Protein AF-A0A379SUG3-F1 (afdb_monomer_lite)

Organism: NCBI:txid59203

Structure (mmCIF, N/CA/C/O backbone):
data_AF-A0A379SUG3-F1
#
_entry.id   AF-A0A379SUG3-F1
#
loop_
_atom_site.group_PDB
_atom_site.id
_atom_site.type_symbol
_atom_site.label_atom_id
_atom_site.label_alt_id
_atom_site.label_comp_id
_atom_site.label_asym_id
_atom_site.label_entity_id
_atom_site.label_seq_id
_atom_site.pdbx_PDB_ins_code
_atom_site.Cartn_x
_atom_site.Cartn_y
_atom_site.Cartn_z
_atom_site.occupancy
_atom_site.B_iso_or_equiv
_atom_site.auth_seq_id
_atom_site.auth_comp_id
_atom_site.auth_asym_id
_atom_site.auth_atom_id
_atom_site.pdbx_PDB_model_num
ATOM 1 N N . MET A 1 1 ? -27.369 21.598 -33.137 1.00 47.94 1 MET A N 1
ATOM 2 C CA . MET A 1 1 ? -25.917 21.405 -33.335 1.00 47.94 1 MET A CA 1
ATOM 3 C C . MET A 1 1 ? -25.607 19.943 -33.063 1.00 47.94 1 MET A C 1
ATOM 5 O O . MET A 1 1 ? -25.833 19.500 -31.946 1.00 47.94 1 MET A O 1
ATOM 9 N N . SER A 1 2 ? -25.207 19.179 -34.078 1.00 59.41 2 SER A N 1
ATOM 10 C CA . SER A 1 2 ? -24.804 17.773 -33.948 1.00 59.41 2 SER A CA 1
ATOM 11 C C . SER A 1 2 ? -23.309 17.709 -33.644 1.00 59.41 2 SER A C 1
ATOM 13 O O . SER A 1 2 ? -22.510 18.247 -34.406 1.00 59.41 2 SER A O 1
ATOM 15 N N . VAL A 1 3 ? -22.929 17.095 -32.525 1.00 66.81 3 VAL A N 1
ATOM 16 C CA . VAL A 1 3 ? -21.520 16.871 -32.182 1.00 66.81 3 VAL A CA 1
ATOM 17 C C . VAL A 1 3 ? -21.051 15.640 -32.956 1.00 66.81 3 VAL A C 1
ATOM 19 O O . VAL A 1 3 ? -21.548 14.541 -32.719 1.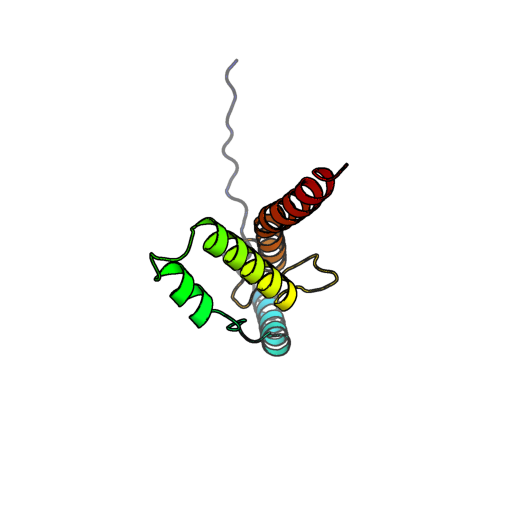00 66.81 3 VAL A O 1
ATOM 22 N N . GLU A 1 4 ? -20.122 15.817 -33.894 1.00 68.19 4 GLU A N 1
ATOM 23 C CA . GLU A 1 4 ? -19.459 14.698 -34.567 1.00 68.19 4 GLU A CA 1
ATOM 24 C C . GLU A 1 4 ? -18.517 13.995 -33.586 1.00 68.19 4 GLU A C 1
ATOM 26 O O . GLU A 1 4 ? -17.459 14.507 -33.217 1.00 68.19 4 GLU A O 1
ATOM 31 N N . ILE A 1 5 ? -18.909 12.800 -33.146 1.00 70.38 5 ILE A N 1
ATOM 32 C CA . ILE A 1 5 ? -18.064 11.937 -32.323 1.00 70.38 5 ILE A CA 1
ATOM 33 C C . ILE A 1 5 ? -17.248 11.061 -33.277 1.00 70.38 5 ILE A C 1
ATOM 35 O O . ILE A 1 5 ? -17.712 10.022 -33.742 1.00 70.38 5 ILE A O 1
ATOM 39 N N . SER A 1 6 ? -16.028 11.497 -33.589 1.00 77.50 6 SER A N 1
ATOM 40 C CA . SER A 1 6 ? -15.068 10.701 -34.358 1.00 77.50 6 SER A CA 1
ATOM 41 C C . SER A 1 6 ? -14.355 9.712 -33.434 1.00 77.50 6 SER A C 1
ATOM 43 O O . SER A 1 6 ? -13.651 10.107 -32.498 1.00 77.50 6 SER A O 1
ATOM 45 N N . ALA A 1 7 ? -14.559 8.414 -33.670 1.00 75.25 7 ALA A N 1
ATOM 46 C CA . ALA A 1 7 ? -13.914 7.356 -32.906 1.00 75.25 7 ALA A CA 1
ATOM 47 C C . ALA A 1 7 ? -12.413 7.324 -33.227 1.00 75.25 7 ALA A C 1
ATOM 49 O O . ALA A 1 7 ? -11.996 6.887 -34.300 1.00 75.25 7 ALA A O 1
ATOM 50 N N . LYS A 1 8 ? -11.583 7.788 -32.287 1.00 77.38 8 LYS A N 1
ATOM 51 C CA . LYS A 1 8 ? -10.131 7.621 -32.390 1.00 77.38 8 LYS A CA 1
ATOM 52 C C . LYS A 1 8 ? -9.768 6.149 -32.160 1.00 77.38 8 LYS A C 1
ATOM 54 O O . LYS A 1 8 ? -10.343 5.525 -31.265 1.00 77.38 8 LYS A O 1
ATOM 59 N N . PRO A 1 9 ? -8.808 5.594 -32.921 1.00 75.31 9 PRO A N 1
ATOM 60 C CA . PRO A 1 9 ? -8.314 4.250 -32.668 1.00 75.31 9 PRO A CA 1
ATOM 61 C C . PRO A 1 9 ? -7.713 4.168 -31.263 1.00 75.31 9 PRO A C 1
ATOM 63 O O . PRO A 1 9 ? -7.147 5.141 -30.751 1.00 75.31 9 PRO A O 1
ATOM 66 N N . ARG A 1 10 ? -7.849 2.997 -30.635 1.00 71.38 10 ARG A N 1
ATOM 67 C CA . ARG A 1 10 ? -7.310 2.744 -29.297 1.00 71.38 10 ARG A CA 1
ATOM 68 C C . ARG A 1 10 ? -5.794 2.989 -29.314 1.00 71.38 10 ARG A C 1
ATOM 70 O O . ARG A 1 10 ? -5.119 2.457 -30.196 1.00 71.38 10 ARG A O 1
ATOM 77 N N . PRO A 1 11 ? -5.248 3.787 -28.380 1.00 69.00 11 PRO A N 1
ATOM 78 C CA . PRO A 1 11 ? -3.811 4.009 -28.314 1.00 69.00 11 PRO A CA 1
ATOM 79 C C . PRO A 1 11 ? -3.084 2.682 -28.088 1.00 69.00 11 PRO A C 1
ATOM 81 O O . PRO A 1 11 ? -3.572 1.815 -27.363 1.00 69.00 11 PRO A O 1
ATOM 84 N N . ILE A 1 12 ? -1.915 2.535 -28.712 1.00 64.00 12 ILE A N 1
ATOM 85 C CA . ILE A 1 12 ? -1.056 1.365 -28.524 1.00 64.00 12 ILE A CA 1
ATOM 86 C C . ILE A 1 12 ? -0.559 1.389 -27.081 1.00 64.00 12 ILE A C 1
ATOM 88 O O . ILE A 1 12 ? 0.156 2.306 -26.673 1.00 64.00 12 ILE A O 1
ATOM 92 N N . ILE A 1 13 ? -0.963 0.388 -26.302 1.00 63.88 13 ILE A N 1
ATOM 93 C CA . ILE A 1 13 ? -0.521 0.225 -24.921 1.00 63.88 13 ILE A CA 1
ATOM 94 C C . ILE A 1 13 ? 0.768 -0.594 -24.966 1.00 63.88 13 ILE A C 1
ATOM 96 O O . ILE A 1 13 ? 0.727 -1.737 -25.425 1.00 63.88 13 ILE A O 1
ATOM 100 N N . PRO A 1 14 ? 1.904 -0.059 -24.481 1.00 57.25 14 PRO A N 1
ATOM 101 C CA . PRO A 1 14 ? 3.198 -0.730 -24.588 1.00 57.25 14 PRO A CA 1
ATOM 102 C C . PRO A 1 14 ? 3.151 -2.181 -24.089 1.00 57.25 14 PRO A C 1
ATOM 104 O O . PRO A 1 14 ? 3.631 -3.090 -24.751 1.00 57.25 14 PRO A O 1
ATOM 107 N N . TYR A 1 15 ? 2.469 -2.431 -22.970 1.00 59.91 15 TYR A N 1
ATOM 108 C CA . TYR A 1 15 ? 2.382 -3.755 -22.349 1.00 59.91 15 TYR A CA 1
ATOM 109 C C . TYR A 1 15 ? 1.593 -4.820 -23.130 1.00 59.91 15 TYR A C 1
ATOM 111 O O . TYR A 1 15 ? 1.695 -5.993 -22.778 1.00 59.91 15 TYR A O 1
ATOM 119 N N . GLU A 1 16 ? 0.823 -4.458 -24.160 1.00 63.47 16 GLU A N 1
ATOM 120 C CA . GLU A 1 16 ? 0.070 -5.428 -24.973 1.00 63.47 16 GLU A CA 1
ATOM 121 C C . GLU A 1 16 ? 0.873 -5.948 -26.177 1.00 63.47 16 GLU A C 1
ATOM 123 O O . GLU A 1 16 ? 0.639 -7.069 -26.630 1.00 63.47 16 GLU A O 1
ATOM 128 N N . HIS A 1 17 ? 1.868 -5.186 -26.646 1.00 65.94 17 HIS A N 1
ATOM 129 C CA . HIS A 1 17 ? 2.741 -5.552 -27.768 1.00 65.94 17 HIS A CA 1
ATOM 130 C C . HIS A 1 17 ? 4.213 -5.259 -27.438 1.00 65.94 17 HIS A C 1
ATOM 132 O O . HIS A 1 17 ? 4.794 -4.314 -27.976 1.00 65.94 17 HIS A O 1
ATOM 138 N N . PRO A 1 18 ? 4.822 -6.029 -26.521 1.00 65.56 18 PRO A N 1
ATOM 139 C CA . PRO A 1 18 ? 6.174 -5.755 -26.068 1.00 65.56 18 PRO A CA 1
ATOM 140 C C . PRO A 1 18 ? 7.225 -6.022 -27.146 1.00 65.56 18 PRO A C 1
ATOM 142 O O . PRO A 1 18 ? 7.278 -7.104 -27.730 1.00 65.56 18 PRO A O 1
ATOM 145 N N . ASP A 1 19 ? 8.101 -5.043 -27.370 1.00 79.19 19 ASP A N 1
ATOM 146 C CA . ASP A 1 19 ? 9.310 -5.212 -28.169 1.00 79.19 19 ASP A CA 1
ATOM 147 C C . ASP A 1 19 ? 10.448 -5.841 -27.333 1.00 79.19 19 ASP A C 1
ATOM 149 O O . ASP A 1 19 ? 10.401 -5.927 -26.099 1.00 79.19 19 ASP A O 1
ATOM 153 N N . ALA A 1 20 ? 11.501 -6.317 -28.003 1.00 82.44 20 ALA A N 1
ATOM 154 C CA . ALA A 1 20 ? 12.643 -6.953 -27.336 1.00 82.44 20 ALA A CA 1
ATOM 155 C C . ALA A 1 20 ? 13.368 -6.003 -26.360 1.00 82.44 20 ALA A C 1
ATOM 157 O O . ALA A 1 20 ? 13.852 -6.429 -25.306 1.00 82.44 20 ALA A O 1
ATOM 158 N N . ALA A 1 21 ? 13.410 -4.707 -26.681 1.00 81.56 21 ALA A N 1
ATOM 159 C CA . ALA A 1 21 ? 13.990 -3.683 -25.820 1.00 81.56 21 ALA A CA 1
ATOM 160 C C . ALA A 1 21 ? 13.201 -3.540 -24.509 1.00 81.56 21 ALA A C 1
ATOM 162 O O . ALA A 1 21 ? 13.792 -3.451 -23.428 1.00 81.56 21 ALA A O 1
ATOM 163 N N . MET A 1 22 ? 11.873 -3.598 -24.578 1.00 74.69 22 MET A N 1
ATOM 164 C CA . MET A 1 22 ? 11.001 -3.527 -23.421 1.00 74.69 22 MET A CA 1
ATOM 165 C C . MET A 1 22 ? 11.085 -4.794 -22.577 1.00 74.69 22 MET A C 1
ATOM 167 O O . MET A 1 22 ? 11.108 -4.678 -21.356 1.00 74.69 22 MET A O 1
ATOM 171 N N . TYR A 1 23 ? 11.247 -5.984 -23.165 1.00 80.75 23 TYR A N 1
ATOM 172 C CA . TYR A 1 23 ? 11.560 -7.189 -22.383 1.00 80.75 23 TYR A CA 1
ATOM 173 C C . TYR A 1 23 ? 12.855 -7.036 -21.572 1.00 80.75 23 TYR A C 1
ATOM 175 O O . TYR A 1 23 ? 12.873 -7.351 -20.380 1.00 80.75 23 TYR A O 1
ATOM 183 N N . CYS A 1 24 ? 13.918 -6.496 -22.175 1.00 82.69 24 CYS A N 1
ATOM 184 C CA . CYS A 1 24 ? 15.181 -6.233 -21.478 1.00 82.69 24 CYS A CA 1
ATOM 185 C C . CYS A 1 24 ? 15.009 -5.202 -20.347 1.00 82.69 24 CYS A C 1
ATOM 187 O O . CYS A 1 24 ? 15.471 -5.400 -19.219 1.00 82.69 24 CYS A O 1
ATOM 189 N N . LEU A 1 25 ? 14.273 -4.122 -20.615 1.00 80.38 25 LEU A N 1
ATOM 190 C CA . LEU A 1 25 ? 13.962 -3.091 -19.629 1.00 80.38 25 LEU A CA 1
ATOM 191 C C . LEU A 1 25 ? 13.132 -3.649 -18.463 1.00 80.38 25 LEU A C 1
ATOM 193 O O . LEU A 1 25 ? 13.444 -3.373 -17.303 1.00 80.38 25 LEU A O 1
ATOM 197 N N . LEU A 1 26 ? 12.125 -4.477 -18.748 1.00 75.75 26 LEU A N 1
ATOM 198 C CA . LEU A 1 26 ? 11.309 -5.156 -17.741 1.00 75.75 26 LEU A CA 1
ATOM 199 C C . LEU A 1 26 ? 12.139 -6.132 -16.906 1.00 75.75 26 LEU A C 1
ATOM 201 O O . LEU A 1 26 ? 11.958 -6.191 -15.691 1.00 75.75 26 LEU A O 1
ATOM 205 N N . PHE A 1 27 ? 13.079 -6.848 -17.521 1.00 81.19 27 PHE A N 1
ATOM 206 C CA . PHE A 1 27 ? 13.992 -7.743 -16.815 1.00 81.19 27 PHE A CA 1
ATOM 207 C C . PHE A 1 27 ? 14.917 -6.979 -15.857 1.00 81.19 27 PHE A C 1
ATOM 209 O O . PHE A 1 27 ? 15.008 -7.321 -14.677 1.00 81.19 27 PHE A O 1
ATOM 216 N N . LYS A 1 28 ? 15.524 -5.874 -16.312 1.00 83.19 28 LYS A N 1
ATOM 217 C CA . LYS A 1 28 ? 16.329 -4.993 -15.449 1.00 83.19 28 LYS A CA 1
ATOM 218 C C . LYS A 1 28 ? 15.505 -4.448 -14.283 1.00 83.19 28 LYS A C 1
ATOM 220 O O . LYS A 1 28 ? 15.951 -4.477 -13.137 1.00 83.19 28 LYS A O 1
ATOM 225 N N . GLN A 1 29 ? 14.293 -3.969 -14.561 1.00 74.62 29 GLN A N 1
ATOM 226 C CA . GLN A 1 29 ? 13.385 -3.500 -13.517 1.00 74.62 29 GLN A CA 1
ATOM 227 C C . GLN A 1 29 ? 13.009 -4.617 -12.543 1.00 74.62 29 GLN A C 1
ATOM 229 O O . GLN A 1 29 ? 12.908 -4.355 -11.349 1.00 74.62 29 GLN A O 1
ATOM 234 N N . HIS A 1 30 ? 12.824 -5.848 -13.020 1.00 77.94 30 HIS A N 1
ATOM 235 C CA . HIS A 1 30 ? 12.536 -6.995 -12.167 1.00 77.94 30 HIS A CA 1
ATOM 236 C C . HIS A 1 30 ? 13.677 -7.261 -11.181 1.00 77.94 30 HIS A C 1
ATOM 238 O O . HIS A 1 30 ? 13.417 -7.375 -9.987 1.00 77.94 30 HIS A O 1
ATOM 244 N N . ILE A 1 31 ? 14.929 -7.272 -11.648 1.00 80.69 31 ILE A N 1
ATOM 245 C CA . ILE A 1 31 ? 16.106 -7.461 -10.783 1.00 80.69 31 ILE A CA 1
ATOM 246 C C . ILE A 1 31 ? 16.179 -6.367 -9.713 1.00 80.69 31 ILE A C 1
ATOM 248 O O . ILE A 1 31 ? 16.294 -6.670 -8.527 1.00 80.69 31 ILE A O 1
ATOM 252 N N . ILE A 1 32 ? 16.044 -5.098 -10.114 1.00 77.94 32 ILE A N 1
ATOM 253 C CA . ILE A 1 32 ? 16.062 -3.968 -9.173 1.00 77.94 32 ILE A CA 1
ATOM 254 C C . ILE A 1 32 ? 14.932 -4.110 -8.143 1.00 77.94 32 ILE A C 1
ATOM 256 O O . ILE A 1 32 ? 15.152 -3.901 -6.954 1.00 77.94 32 ILE A O 1
ATOM 260 N N . ARG A 1 33 ? 13.728 -4.516 -8.568 1.00 72.69 33 ARG A N 1
ATOM 261 C CA . ARG A 1 33 ? 12.586 -4.722 -7.663 1.00 72.69 33 ARG A CA 1
ATOM 262 C C . ARG A 1 33 ? 12.820 -5.840 -6.661 1.00 72.69 33 ARG A C 1
ATOM 264 O O . ARG A 1 33 ? 12.397 -5.670 -5.524 1.00 72.69 33 ARG A O 1
ATOM 271 N N . GLN A 1 34 ? 13.448 -6.946 -7.067 1.00 75.38 34 GLN A N 1
ATOM 272 C CA . GLN A 1 34 ? 13.797 -8.031 -6.145 1.00 75.38 34 GLN A CA 1
ATOM 273 C C . GLN A 1 34 ? 14.819 -7.564 -5.114 1.00 75.38 34 GLN A C 1
ATOM 275 O O . GLN A 1 34 ? 14.699 -7.899 -3.941 1.00 75.38 34 GLN A O 1
ATOM 280 N N . TRP A 1 35 ? 15.787 -6.749 -5.533 1.00 76.25 35 TRP A N 1
ATOM 281 C CA . TRP A 1 35 ? 16.825 -6.267 -4.631 1.00 76.25 35 TRP A CA 1
ATOM 282 C C . TRP A 1 35 ? 16.324 -5.194 -3.655 1.00 76.25 35 TRP A C 1
ATOM 284 O O . TRP A 1 35 ? 16.663 -5.222 -2.478 1.00 76.25 35 TRP A O 1
ATOM 294 N N . CYS A 1 36 ? 15.460 -4.286 -4.112 1.00 71.88 36 CYS A N 1
ATOM 295 C CA . CYS A 1 36 ? 14.845 -3.246 -3.281 1.00 71.88 36 CYS A CA 1
ATOM 296 C C . CYS A 1 36 ? 13.546 -3.704 -2.594 1.00 71.88 36 CYS A C 1
ATOM 298 O O . CYS A 1 36 ? 12.769 -2.865 -2.131 1.00 71.88 36 CYS A O 1
ATOM 300 N N . LYS A 1 37 ? 13.258 -5.012 -2.575 1.00 73.94 37 LYS A N 1
ATOM 301 C CA . LYS A 1 37 ? 12.000 -5.540 -2.049 1.00 73.94 37 LYS A CA 1
ATOM 302 C C . LYS A 1 37 ? 11.909 -5.330 -0.546 1.00 73.94 37 LYS A C 1
ATOM 304 O O . LYS A 1 37 ? 12.651 -5.937 0.219 1.00 73.94 37 LYS A O 1
ATOM 309 N N . LYS A 1 38 ? 10.946 -4.511 -0.125 1.00 76.75 38 LYS A N 1
ATOM 310 C CA . LYS A 1 38 ? 10.556 -4.425 1.282 1.00 76.75 38 LYS A CA 1
ATOM 311 C C . LYS A 1 38 ? 9.775 -5.680 1.671 1.00 76.75 38 LYS A C 1
ATOM 313 O O . LYS A 1 38 ? 8.967 -6.185 0.885 1.00 76.75 38 LYS A O 1
ATOM 318 N N . CYS A 1 39 ? 10.023 -6.184 2.876 1.00 81.56 39 CYS A N 1
ATOM 319 C CA . CYS A 1 39 ? 9.207 -7.248 3.451 1.00 81.56 39 CYS A CA 1
ATOM 320 C C . CYS A 1 39 ? 7.748 -6.777 3.579 1.00 81.56 39 CYS A C 1
ATOM 322 O O . CYS A 1 39 ? 7.526 -5.575 3.778 1.00 81.56 39 CYS A O 1
ATOM 324 N N . PRO A 1 40 ? 6.765 -7.688 3.465 1.00 81.19 40 PRO A N 1
ATOM 325 C CA . PRO A 1 40 ? 5.382 -7.365 3.782 1.00 81.19 40 PRO A CA 1
ATOM 326 C C . PRO A 1 40 ? 5.281 -6.754 5.183 1.00 81.19 40 PRO A C 1
ATOM 328 O O . PRO A 1 40 ? 5.913 -7.242 6.115 1.00 81.19 40 PRO A O 1
ATOM 331 N N . TYR A 1 41 ? 4.517 -5.675 5.310 1.00 83.81 41 TYR A N 1
ATOM 332 C CA . TYR A 1 41 ? 4.110 -5.127 6.596 1.00 83.81 41 TYR A CA 1
ATOM 333 C C . TYR A 1 41 ? 3.011 -6.024 7.170 1.00 83.81 41 TYR A C 1
ATOM 335 O O . TYR A 1 41 ? 1.877 -5.974 6.706 1.00 83.81 41 TYR A O 1
ATOM 343 N N . ASP A 1 42 ? 3.383 -6.872 8.122 1.00 85.69 42 ASP A N 1
ATOM 344 C CA . ASP A 1 42 ? 2.509 -7.799 8.855 1.00 85.69 42 ASP A CA 1
ATOM 345 C C . ASP A 1 42 ? 2.295 -7.362 10.318 1.00 85.69 42 ASP A C 1
ATOM 347 O O . ASP A 1 42 ? 1.559 -7.983 11.097 1.00 85.69 42 ASP A O 1
ATOM 351 N N . ILE A 1 43 ? 2.944 -6.261 10.703 1.00 82.12 43 ILE A N 1
ATOM 352 C CA . ILE A 1 43 ? 2.902 -5.699 12.042 1.00 82.12 43 ILE A CA 1
ATOM 353 C C . ILE A 1 43 ? 1.477 -5.188 12.272 1.00 82.12 43 ILE A C 1
ATOM 355 O O . ILE A 1 43 ? 1.035 -4.234 11.650 1.00 82.12 43 ILE A O 1
ATOM 359 N N . HIS A 1 44 ? 0.767 -5.846 13.191 1.00 88.31 44 HIS A N 1
ATOM 360 C CA . HIS A 1 44 ? -0.620 -5.578 13.602 1.00 88.31 44 HIS A CA 1
ATOM 361 C C . HIS A 1 44 ? -1.745 -6.271 12.826 1.00 88.31 44 HIS A C 1
ATOM 363 O O . HIS A 1 44 ? -2.890 -6.140 13.261 1.00 88.31 44 HIS A O 1
ATOM 369 N N . ASP A 1 45 ? -1.470 -7.102 11.821 1.00 88.50 45 ASP A N 1
ATOM 370 C CA . ASP A 1 45 ? -2.518 -7.820 11.072 1.00 88.50 45 ASP A CA 1
ATOM 371 C C . ASP A 1 45 ? -3.432 -8.644 11.989 1.00 88.50 45 ASP A C 1
ATOM 373 O O . ASP A 1 45 ? -4.652 -8.463 12.020 1.00 88.50 45 ASP A O 1
ATOM 377 N N . THR A 1 46 ? -2.836 -9.491 12.832 1.00 90.19 46 THR A N 1
ATOM 378 C CA . THR A 1 46 ? -3.571 -10.326 13.796 1.00 90.19 46 THR A CA 1
ATOM 379 C C . THR A 1 46 ? -4.376 -9.487 14.788 1.00 90.19 46 THR A C 1
ATOM 381 O O . THR A 1 46 ? -5.442 -9.898 15.245 1.00 90.19 46 THR A O 1
ATOM 384 N N . ARG A 1 47 ? -3.872 -8.304 15.155 1.00 90.56 47 ARG A N 1
ATOM 385 C CA . ARG A 1 47 ? -4.560 -7.408 16.087 1.00 90.56 47 ARG A CA 1
ATOM 386 C C . ARG A 1 47 ? -5.732 -6.712 15.406 1.00 90.56 47 ARG A C 1
ATOM 388 O O . ARG A 1 47 ? -6.805 -6.666 15.994 1.00 90.56 47 ARG A O 1
ATOM 395 N N . LEU A 1 48 ? -5.546 -6.230 14.181 1.00 91.25 48 LEU A N 1
ATOM 396 C CA . LEU A 1 48 ? -6.597 -5.627 13.371 1.00 91.25 48 LEU A CA 1
ATOM 397 C C . LEU A 1 48 ? -7.747 -6.621 13.165 1.00 91.25 48 LEU A C 1
ATOM 399 O O . LEU A 1 48 ? -8.893 -6.293 13.450 1.00 91.25 48 LEU A O 1
ATOM 403 N N . GLN A 1 49 ? -7.436 -7.862 12.782 1.00 91.88 49 GLN A N 1
ATOM 404 C CA . GLN A 1 49 ? -8.439 -8.920 12.620 1.00 91.88 49 GLN A CA 1
ATOM 405 C C . GLN A 1 49 ? -9.248 -9.150 13.901 1.00 91.88 49 GLN A C 1
ATOM 407 O O . GLN A 1 49 ? -10.475 -9.161 13.855 1.00 91.88 49 GLN A O 1
ATOM 412 N N . LYS A 1 50 ? -8.577 -9.261 15.055 1.00 92.69 50 LYS A N 1
ATOM 413 C CA . LYS A 1 50 ? -9.253 -9.419 16.352 1.00 92.69 50 LYS A CA 1
ATOM 414 C C . LYS A 1 50 ? -10.154 -8.230 16.688 1.00 92.69 50 LYS A C 1
ATOM 416 O O . LYS A 1 50 ? -11.269 -8.438 17.148 1.00 92.69 50 LYS A O 1
ATOM 421 N N . LEU A 1 51 ? -9.701 -7.001 16.430 1.00 92.00 51 LEU A N 1
ATOM 422 C CA . LEU A 1 51 ? -10.475 -5.791 16.725 1.00 92.00 51 LEU A CA 1
ATOM 423 C C . LEU A 1 51 ? -11.784 -5.710 15.930 1.00 92.00 51 LEU A C 1
ATOM 425 O O . LEU A 1 51 ? -12.784 -5.246 16.466 1.00 92.00 51 LEU A O 1
ATOM 429 N N . PHE A 1 52 ? -11.775 -6.149 14.669 1.00 91.00 52 PHE A N 1
ATOM 430 C CA . PHE A 1 52 ? -12.962 -6.146 13.806 1.00 91.00 52 PHE A CA 1
ATOM 431 C C . PHE A 1 52 ? -13.883 -7.356 14.020 1.00 91.00 5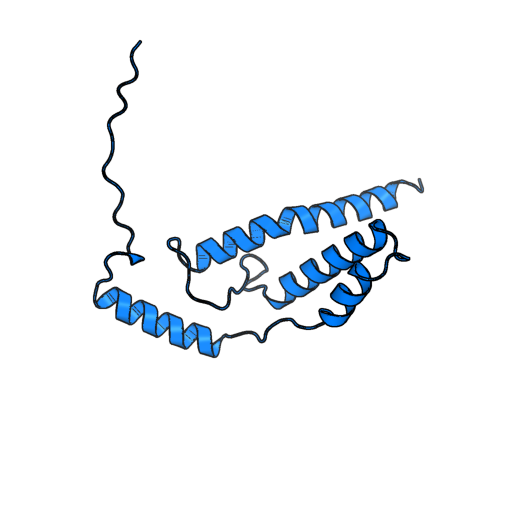2 PHE A C 1
ATOM 433 O O . PHE A 1 52 ? -15.041 -7.315 13.614 1.00 91.00 52 PHE A O 1
ATOM 440 N N . GLN A 1 53 ? -13.392 -8.424 14.652 1.00 92.69 53 GLN A N 1
ATOM 441 C CA . GLN A 1 53 ? -14.202 -9.587 15.035 1.00 92.69 53 GLN A CA 1
ATOM 442 C C . GLN A 1 53 ? -14.875 -9.419 16.403 1.00 92.69 53 GLN A C 1
ATOM 444 O O . GLN A 1 53 ? -15.855 -10.103 16.690 1.00 92.69 53 GLN A O 1
ATOM 449 N N . ASP A 1 54 ? -14.364 -8.521 17.244 1.00 91.94 54 ASP A N 1
ATOM 450 C CA . ASP A 1 54 ? -14.917 -8.255 18.566 1.00 91.94 54 ASP A CA 1
ATOM 451 C C . ASP A 1 54 ? -16.078 -7.251 18.496 1.00 91.94 54 ASP A C 1
ATOM 453 O O . ASP A 1 54 ? -15.892 -6.058 18.243 1.00 91.94 54 ASP A O 1
ATOM 457 N N . SER A 1 55 ? -17.293 -7.738 18.758 1.00 86.31 55 SER A N 1
ATOM 458 C CA . SER A 1 55 ? -18.514 -6.928 18.771 1.00 86.31 55 SER A CA 1
ATOM 459 C C . SER A 1 55 ? -18.614 -5.974 19.967 1.00 86.31 55 SER A C 1
ATOM 461 O O . SER A 1 55 ? -19.505 -5.129 19.985 1.00 86.31 55 SER A O 1
ATOM 463 N N . GLN A 1 56 ? -17.754 -6.119 20.982 1.00 91.62 56 GLN A N 1
ATOM 464 C CA . GLN A 1 56 ? -17.724 -5.241 22.159 1.00 91.62 56 GLN A CA 1
ATOM 465 C C . GLN A 1 56 ? -16.932 -3.955 21.911 1.00 91.62 56 GLN A C 1
ATOM 467 O O . GLN A 1 56 ? -17.016 -3.002 22.688 1.00 91.62 56 GLN A O 1
ATOM 472 N N . ILE A 1 57 ? -16.150 -3.909 20.834 1.00 90.88 57 ILE A N 1
ATOM 473 C CA . ILE A 1 57 ? -15.314 -2.760 20.512 1.00 90.88 57 ILE A CA 1
ATOM 474 C C . ILE A 1 57 ? -16.127 -1.743 19.723 1.00 90.88 57 ILE A C 1
ATOM 476 O O . ILE A 1 57 ? -16.832 -2.068 18.770 1.00 90.88 57 ILE A O 1
ATOM 480 N N . SER A 1 58 ? -16.008 -0.474 20.109 1.00 92.94 58 SER A N 1
ATOM 481 C CA . SER A 1 58 ? -16.700 0.596 19.404 1.00 92.94 58 SER A CA 1
ATOM 482 C C . SER A 1 58 ? -16.173 0.745 17.975 1.00 92.94 58 SER A C 1
ATOM 484 O O . SER A 1 58 ? -14.964 0.732 17.726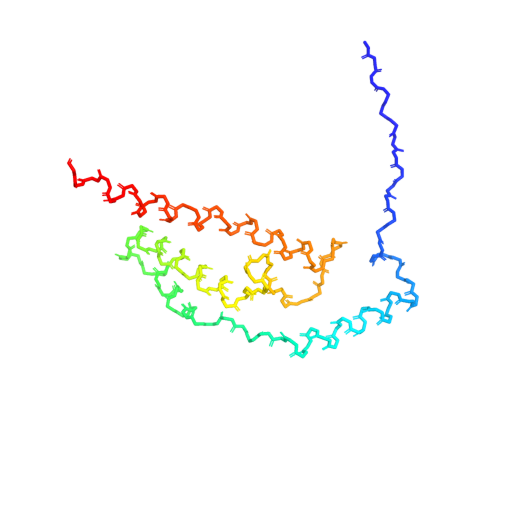 1.00 92.94 58 SER A O 1
ATOM 486 N N . LEU A 1 59 ? -17.089 0.987 17.035 1.00 88.94 59 LEU A N 1
ATOM 487 C CA . LEU A 1 59 ? -16.748 1.277 15.639 1.00 88.94 59 LEU A CA 1
ATOM 488 C C . LEU A 1 59 ? -15.749 2.438 15.526 1.00 88.94 59 LEU A C 1
ATOM 490 O O . LEU A 1 59 ? -14.861 2.432 14.680 1.00 88.94 59 LEU A O 1
ATOM 494 N N . GLN A 1 60 ? -15.865 3.432 16.410 1.00 88.62 60 GLN A N 1
ATOM 495 C CA . GLN A 1 60 ? -14.930 4.550 16.452 1.00 88.62 60 GLN A CA 1
ATOM 496 C C . GLN A 1 60 ? -13.493 4.084 16.717 1.00 88.62 60 GLN A C 1
ATOM 498 O O . GLN A 1 60 ? -12.586 4.499 16.000 1.00 88.62 60 GLN A O 1
ATOM 503 N N . TYR A 1 61 ? -13.287 3.201 17.697 1.00 88.75 61 TYR A N 1
ATOM 504 C CA . TYR A 1 61 ? -11.960 2.675 18.008 1.00 88.75 61 TYR A CA 1
ATOM 505 C C .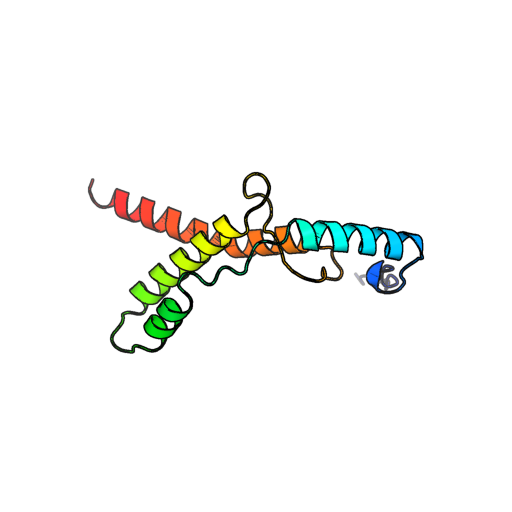 TYR A 1 61 ? -11.410 1.796 16.879 1.00 88.75 61 TYR A C 1
ATOM 507 O O . TYR A 1 61 ? -10.228 1.888 16.551 1.00 88.75 61 TYR A O 1
ATOM 515 N N . GLN A 1 62 ? -12.264 0.988 16.244 1.00 88.38 62 GLN A N 1
ATOM 516 C CA . GLN A 1 62 ? -11.889 0.196 15.067 1.00 88.38 62 GLN A CA 1
ATOM 517 C C . GLN A 1 62 ? -11.403 1.096 13.922 1.00 88.38 62 GLN A C 1
ATOM 519 O O . GLN A 1 62 ? -10.341 0.849 13.352 1.00 88.38 62 GLN A O 1
ATOM 524 N N . CYS A 1 63 ? -12.134 2.174 13.627 1.00 89.19 63 CYS A N 1
ATOM 525 C CA . CYS A 1 63 ? -11.753 3.154 12.612 1.00 89.19 63 CYS A CA 1
ATOM 526 C C . CYS A 1 63 ? -10.450 3.881 12.966 1.00 89.19 63 CYS A C 1
ATOM 528 O O . CYS A 1 63 ? -9.568 3.990 12.117 1.00 89.19 63 CYS A O 1
ATOM 530 N N . ASP A 1 64 ? -10.297 4.351 14.207 1.00 87.56 64 ASP A N 1
ATOM 531 C CA . ASP A 1 64 ? -9.082 5.044 14.649 1.00 87.56 64 ASP A CA 1
ATOM 532 C C . ASP A 1 64 ? -7.850 4.124 14.540 1.00 87.56 64 ASP A C 1
ATOM 534 O O . ASP A 1 64 ? -6.790 4.541 14.064 1.00 87.56 64 ASP A O 1
ATOM 538 N N . TYR A 1 65 ? -7.999 2.847 14.910 1.00 89.50 65 TYR A N 1
ATOM 539 C CA . TYR A 1 65 ? -6.934 1.855 14.779 1.00 89.50 65 TYR A CA 1
ATOM 540 C C . TYR A 1 65 ? -6.631 1.512 13.315 1.00 89.50 65 TYR A C 1
ATOM 542 O O . TYR A 1 65 ? -5.463 1.395 12.946 1.00 89.50 65 TYR A O 1
ATOM 550 N N . LEU A 1 66 ? -7.656 1.406 12.464 1.00 89.19 66 LEU A N 1
ATOM 551 C CA . LEU A 1 66 ? -7.485 1.178 11.030 1.00 89.19 66 LEU A CA 1
ATOM 552 C C . LEU A 1 66 ? -6.695 2.312 10.376 1.00 89.19 66 LEU A C 1
ATOM 554 O O . LEU A 1 66 ? -5.782 2.047 9.597 1.00 89.19 66 LEU A O 1
ATOM 558 N N . VAL A 1 67 ? -6.996 3.573 10.702 1.00 87.69 67 VAL A N 1
ATOM 559 C CA . VAL A 1 67 ? -6.229 4.684 10.126 1.00 87.69 67 VAL A CA 1
ATOM 560 C C . VAL A 1 67 ? -4.781 4.661 10.602 1.00 87.69 67 VAL A C 1
ATOM 562 O O . VAL A 1 67 ? -3.876 4.879 9.798 1.00 87.69 67 VAL A O 1
ATOM 565 N N . ARG A 1 68 ? -4.543 4.352 11.880 1.00 87.00 68 ARG A N 1
ATOM 566 C CA . ARG A 1 68 ? -3.183 4.183 12.396 1.00 87.00 68 ARG A CA 1
ATOM 567 C C . ARG A 1 68 ? -2.428 3.084 11.644 1.00 87.00 68 ARG A C 1
ATOM 569 O O . ARG A 1 68 ? -1.310 3.326 11.205 1.00 87.00 68 ARG A O 1
ATOM 576 N N . TYR A 1 69 ? -3.054 1.926 11.451 1.00 88.69 69 TYR A N 1
ATOM 577 C CA . TYR A 1 69 ? -2.488 0.823 10.676 1.00 88.69 69 TYR A CA 1
ATOM 578 C C . TYR A 1 69 ? -2.130 1.258 9.247 1.00 88.69 69 TYR A C 1
ATOM 580 O O . TYR A 1 69 ? -1.017 1.025 8.786 1.00 88.69 69 TYR A O 1
ATOM 588 N N . VAL A 1 70 ? -3.038 1.961 8.561 1.00 85.81 70 VAL A N 1
ATOM 589 C CA . VAL A 1 70 ? -2.794 2.477 7.204 1.00 85.81 70 VAL A CA 1
ATOM 590 C C . VAL A 1 70 ? -1.646 3.489 7.182 1.00 85.81 70 VAL A C 1
ATOM 592 O O . VAL A 1 70 ? -0.845 3.468 6.251 1.00 85.81 70 VAL A O 1
ATOM 595 N N . ALA A 1 71 ? -1.539 4.358 8.189 1.00 85.00 71 ALA A N 1
ATOM 596 C CA . ALA A 1 71 ? -0.458 5.334 8.287 1.00 85.00 71 ALA A CA 1
ATOM 597 C C . ALA A 1 71 ? 0.911 4.670 8.501 1.00 85.00 71 ALA A C 1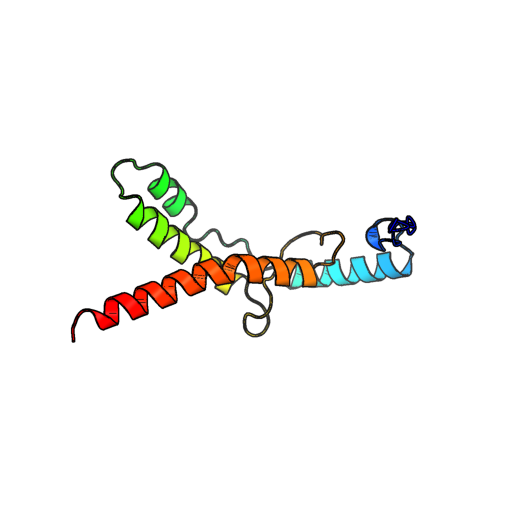
ATOM 599 O O . ALA A 1 71 ? 1.874 5.027 7.826 1.00 85.00 71 ALA A O 1
ATOM 600 N N . GLU A 1 72 ? 0.989 3.683 9.394 1.00 85.38 72 GLU A N 1
ATOM 601 C CA . GLU A 1 72 ? 2.220 2.930 9.654 1.00 85.38 72 GLU A CA 1
ATOM 602 C C . GLU A 1 72 ? 2.633 2.089 8.434 1.00 85.38 72 GLU A C 1
ATOM 604 O O . GLU A 1 72 ? 3.796 2.109 8.031 1.00 85.38 72 GLU A O 1
ATOM 609 N N . ALA A 1 73 ? 1.677 1.427 7.774 1.00 84.31 73 ALA A N 1
ATOM 610 C CA . ALA A 1 73 ? 1.934 0.707 6.529 1.00 84.31 73 ALA A CA 1
ATOM 611 C C . ALA A 1 73 ? 2.402 1.655 5.409 1.00 84.31 73 ALA A C 1
ATOM 613 O O . ALA A 1 73 ? 3.330 1.335 4.665 1.00 84.31 73 ALA A O 1
ATOM 614 N N . PHE A 1 74 ? 1.790 2.838 5.291 1.00 83.00 74 PHE A N 1
ATOM 615 C CA . PHE A 1 74 ? 2.193 3.849 4.316 1.00 83.00 74 PHE A CA 1
ATOM 616 C C . PHE A 1 74 ? 3.640 4.298 4.532 1.00 83.00 74 PHE A C 1
ATOM 618 O O . PHE A 1 74 ? 4.401 4.345 3.568 1.00 83.00 74 PHE A O 1
ATOM 625 N N . ASP A 1 75 ? 4.036 4.577 5.774 1.00 83.25 75 ASP A N 1
ATOM 626 C CA . ASP A 1 75 ? 5.414 4.945 6.109 1.00 83.25 75 ASP A CA 1
ATOM 627 C C . ASP A 1 75 ? 6.398 3.806 5.796 1.00 83.25 75 ASP A C 1
ATOM 629 O O . ASP A 1 75 ? 7.409 4.013 5.119 1.00 83.25 75 ASP A O 1
ATOM 633 N N . HIS A 1 76 ? 6.042 2.568 6.161 1.00 83.75 76 HIS A N 1
ATOM 634 C CA . HIS A 1 76 ? 6.842 1.382 5.843 1.00 83.75 76 HIS A CA 1
ATOM 635 C C . HIS A 1 76 ? 7.087 1.239 4.342 1.00 83.75 76 HIS A C 1
ATOM 637 O O . HIS A 1 76 ? 8.211 0.955 3.928 1.00 83.75 76 HIS A O 1
ATOM 643 N N . TYR A 1 77 ? 6.076 1.471 3.502 1.00 77.12 77 TYR A N 1
ATOM 644 C CA . TYR A 1 77 ? 6.214 1.372 2.048 1.00 77.12 77 TYR A CA 1
ATOM 645 C C . TYR A 1 77 ? 6.673 2.662 1.368 1.00 77.12 77 TYR A C 1
ATOM 647 O O . TYR A 1 77 ? 7.019 2.610 0.189 1.00 77.12 77 TYR A O 1
ATOM 655 N N . ALA A 1 78 ? 6.748 3.798 2.060 1.00 76.44 78 ALA A N 1
ATOM 656 C CA . ALA A 1 78 ? 7.158 5.060 1.457 1.00 76.44 78 ALA A CA 1
ATOM 657 C C . ALA A 1 78 ? 8.564 4.968 0.833 1.00 76.44 78 ALA A C 1
ATOM 659 O O . ALA A 1 78 ? 9.479 4.309 1.347 1.00 76.44 78 ALA A O 1
ATOM 660 N N . VAL A 1 79 ? 8.730 5.633 -0.310 1.00 70.81 79 VAL A N 1
ATOM 661 C CA . VAL A 1 79 ? 9.996 5.814 -1.030 1.00 70.81 79 VAL A CA 1
ATOM 662 C C . VAL A 1 79 ? 10.157 7.302 -1.341 1.00 70.81 79 VAL A C 1
ATOM 664 O O . VAL A 1 79 ? 9.167 7.990 -1.575 1.00 70.81 79 VAL A O 1
ATOM 667 N N . TRP A 1 80 ? 11.403 7.791 -1.329 1.00 60.31 80 TRP A N 1
ATOM 668 C CA . TRP A 1 80 ? 11.803 9.168 -1.670 1.00 60.31 80 TRP A CA 1
ATOM 669 C C . TRP A 1 80 ? 10.832 10.251 -1.165 1.00 60.31 80 TRP A C 1
ATOM 671 O O . TRP A 1 80 ? 9.977 10.749 -1.899 1.00 60.31 80 TRP A O 1
ATOM 681 N N . GLY A 1 81 ? 10.982 10.631 0.107 1.00 60.38 81 GLY A N 1
ATOM 682 C CA . GLY A 1 81 ? 10.268 11.773 0.689 1.00 60.38 81 GLY A CA 1
ATOM 683 C C . GLY A 1 81 ? 8.742 11.634 0.713 1.00 60.38 81 GLY A C 1
ATOM 684 O O . GLY A 1 81 ? 8.053 12.638 0.585 1.00 60.38 81 GLY A O 1
ATOM 685 N N . HIS A 1 82 ? 8.212 10.409 0.833 1.00 60.12 82 HIS A N 1
ATOM 686 C CA . HIS A 1 82 ? 6.769 10.098 0.857 1.00 60.12 82 HIS A CA 1
ATOM 687 C C . HIS A 1 82 ? 6.001 10.434 -0.434 1.00 60.12 82 HIS A C 1
ATOM 689 O O . HIS A 1 82 ? 4.771 10.433 -0.447 1.00 60.12 82 HIS A O 1
ATOM 695 N N . THR A 1 83 ? 6.708 10.692 -1.538 1.00 57.97 83 THR A N 1
ATOM 696 C CA . THR A 1 83 ? 6.085 11.040 -2.828 1.00 57.97 83 THR A CA 1
ATOM 697 C C . THR A 1 83 ? 5.496 9.830 -3.553 1.00 57.97 83 THR A C 1
ATOM 699 O O . THR A 1 83 ? 4.566 9.969 -4.347 1.00 57.97 83 THR A O 1
ATOM 702 N N . HIS A 1 84 ? 6.018 8.634 -3.272 1.00 65.12 84 HIS A N 1
ATOM 703 C CA . HIS A 1 84 ? 5.618 7.382 -3.902 1.00 65.12 84 HIS A CA 1
ATOM 704 C C . HIS A 1 84 ? 5.606 6.240 -2.875 1.00 65.12 84 HIS A C 1
ATOM 706 O O . HIS A 1 84 ? 6.470 6.178 -1.999 1.00 65.12 84 HIS A O 1
ATOM 712 N N . ALA A 1 85 ? 4.665 5.303 -3.012 1.00 66.38 85 ALA A N 1
ATOM 713 C CA . ALA A 1 85 ? 4.678 4.046 -2.267 1.00 66.38 85 ALA A CA 1
ATOM 714 C C . ALA A 1 85 ? 5.393 2.949 -3.072 1.00 66.38 85 ALA A C 1
ATOM 716 O O . ALA A 1 85 ? 5.199 2.811 -4.281 1.00 66.38 85 ALA A O 1
ATOM 717 N N . TYR A 1 86 ? 6.215 2.143 -2.408 1.00 65.75 86 TYR A N 1
ATOM 718 C CA . TYR A 1 86 ? 6.768 0.927 -2.987 1.00 65.75 86 TYR A CA 1
ATOM 719 C C . TYR A 1 86 ? 5.643 -0.092 -3.189 1.00 65.75 86 TYR A C 1
ATOM 721 O O . TYR A 1 86 ? 5.097 -0.613 -2.220 1.00 65.75 86 TYR A O 1
ATOM 729 N N . TYR A 1 87 ? 5.329 -0.405 -4.447 1.00 65.44 87 TYR A N 1
ATOM 730 C CA . TYR A 1 87 ? 4.405 -1.482 -4.798 1.00 65.44 87 TYR A CA 1
ATOM 731 C C . TYR A 1 87 ? 5.174 -2.759 -5.166 1.00 65.44 87 TYR A C 1
ATOM 733 O O . TYR A 1 87 ? 5.766 -2.826 -6.252 1.00 65.44 87 TYR A O 1
ATOM 741 N N . PRO A 1 88 ? 5.173 -3.796 -4.305 1.00 60.62 88 PRO A N 1
ATOM 742 C CA . PRO A 1 88 ? 5.690 -5.102 -4.685 1.00 60.62 88 PRO A CA 1
ATOM 743 C C . PRO A 1 88 ? 4.739 -5.751 -5.699 1.00 60.62 88 PRO A C 1
ATOM 745 O O . PRO A 1 88 ? 3.591 -6.042 -5.383 1.00 60.62 88 PRO A O 1
ATOM 748 N N . GLY A 1 89 ? 5.203 -6.004 -6.925 1.00 63.09 89 GLY A N 1
ATOM 749 C CA . GLY A 1 89 ? 4.400 -6.713 -7.928 1.00 63.09 89 GLY A CA 1
ATOM 750 C C . GLY A 1 89 ? 4.721 -6.355 -9.375 1.00 63.09 89 GLY A C 1
ATOM 751 O O . GLY A 1 89 ? 5.651 -5.591 -9.664 1.00 63.09 89 GLY A O 1
ATOM 752 N N . ARG A 1 90 ? 3.948 -6.937 -10.305 1.00 61.72 90 ARG A N 1
ATOM 753 C CA . ARG A 1 90 ? 3.925 -6.488 -11.703 1.00 61.72 90 ARG A CA 1
ATOM 754 C C . ARG A 1 90 ? 3.165 -5.159 -11.781 1.00 61.72 90 ARG A C 1
ATOM 756 O O . ARG A 1 90 ? 2.145 -5.026 -11.115 1.00 61.72 90 ARG A O 1
ATOM 763 N N . PRO A 1 91 ? 3.668 -4.192 -12.564 1.00 63.69 91 PRO A N 1
ATOM 764 C CA . PRO A 1 91 ? 2.962 -2.934 -12.749 1.00 63.69 91 PRO A CA 1
ATOM 765 C C . PRO A 1 91 ? 1.664 -3.162 -13.526 1.00 63.69 91 PRO A C 1
ATOM 767 O O . PRO A 1 91 ? 1.572 -4.106 -14.317 1.00 63.69 91 PRO A O 1
ATOM 770 N N . SER A 1 92 ? 0.695 -2.273 -13.336 1.00 67.50 92 SER A N 1
ATOM 771 C CA . SER A 1 92 ? -0.480 -2.181 -14.194 1.00 67.50 92 SER A CA 1
ATOM 772 C C . SER A 1 92 ? -0.095 -1.687 -15.597 1.00 67.50 92 SER A C 1
ATOM 774 O O . SER A 1 92 ? 1.065 -1.360 -15.881 1.00 67.50 92 SER A O 1
ATOM 776 N N . GLN A 1 93 ? -1.090 -1.569 -16.481 1.00 64.56 93 GLN A N 1
ATOM 777 C CA . GLN A 1 93 ? -0.909 -0.984 -17.813 1.00 64.56 93 GLN A CA 1
ATOM 778 C C . GLN A 1 93 ? -0.312 0.438 -17.781 1.00 64.56 93 GLN A C 1
ATOM 780 O O . GLN A 1 93 ? 0.257 0.874 -18.781 1.00 64.56 93 GLN A O 1
ATOM 785 N N . GLN A 1 94 ? -0.397 1.147 -16.647 1.00 65.38 94 GLN A N 1
ATOM 786 C CA . GLN A 1 94 ? 0.061 2.530 -16.482 1.00 65.38 94 GLN A CA 1
ATOM 787 C C . GLN A 1 94 ? 1.468 2.674 -15.879 1.00 65.38 94 GLN A C 1
ATOM 789 O O . GLN A 1 94 ? 1.932 3.801 -15.694 1.00 65.38 94 GLN A O 1
ATOM 794 N N . ASN A 1 95 ? 2.189 1.562 -15.674 1.00 67.88 95 ASN A N 1
ATOM 795 C CA . ASN A 1 95 ? 3.548 1.496 -15.121 1.00 67.88 95 ASN A CA 1
ATOM 796 C C . ASN A 1 95 ? 3.625 1.697 -13.589 1.00 67.88 95 ASN A C 1
ATOM 798 O O . ASN A 1 95 ? 2.854 2.443 -12.994 1.00 67.88 95 ASN A O 1
ATOM 802 N N . ALA A 1 96 ? 4.630 1.084 -12.945 1.00 68.75 96 ALA A N 1
ATOM 803 C CA . ALA A 1 96 ? 4.715 0.973 -11.476 1.00 68.75 96 ALA A CA 1
ATOM 804 C C . ALA A 1 96 ? 4.738 2.325 -10.746 1.00 68.75 96 ALA A C 1
ATOM 806 O O . ALA A 1 96 ? 4.297 2.430 -9.606 1.00 68.75 96 ALA A O 1
ATOM 807 N N . ARG A 1 97 ? 5.288 3.362 -11.388 1.00 70.56 97 ARG A N 1
ATOM 808 C CA . ARG A 1 97 ? 5.368 4.708 -10.808 1.00 70.56 97 ARG A CA 1
ATOM 809 C C . ARG A 1 97 ? 3.997 5.380 -10.730 1.00 70.56 97 ARG A C 1
ATOM 811 O O . ARG A 1 97 ? 3.725 6.075 -9.757 1.00 70.56 97 ARG A O 1
ATOM 818 N N . THR A 1 98 ? 3.158 5.179 -11.741 1.00 72.50 98 THR A N 1
ATOM 819 C CA . THR A 1 98 ? 1.794 5.717 -11.768 1.00 72.50 98 THR A CA 1
ATOM 820 C C . THR A 1 98 ? 0.932 4.992 -10.745 1.00 72.50 98 THR A C 1
ATOM 822 O O . THR A 1 98 ? 0.259 5.652 -9.964 1.00 72.50 98 THR A O 1
ATOM 825 N N . ASP A 1 99 ? 1.062 3.666 -10.648 1.00 71.94 99 ASP A N 1
ATOM 826 C CA . ASP A 1 99 ? 0.385 2.868 -9.616 1.00 71.94 99 ASP A CA 1
ATOM 827 C C . ASP A 1 99 ? 0.784 3.327 -8.202 1.00 71.94 99 ASP A C 1
ATOM 829 O O . ASP A 1 99 ? -0.056 3.468 -7.315 1.00 71.94 99 ASP A O 1
ATOM 833 N N . ALA A 1 100 ? 2.071 3.629 -7.997 1.00 72.94 100 ALA A N 1
ATOM 834 C CA . ALA A 1 100 ? 2.584 4.166 -6.741 1.00 72.94 100 ALA A CA 1
ATOM 835 C C . ALA A 1 100 ? 2.020 5.549 -6.396 1.00 72.94 100 ALA A C 1
ATOM 837 O O . ALA A 1 100 ? 1.699 5.802 -5.234 1.00 72.94 100 ALA A O 1
ATOM 838 N N . LEU A 1 101 ? 1.900 6.440 -7.385 1.00 75.25 101 LEU A N 1
ATOM 839 C CA . LEU A 1 101 ? 1.255 7.746 -7.219 1.00 75.25 101 LEU A CA 1
ATOM 840 C C . LEU A 1 101 ? -0.227 7.601 -6.892 1.00 75.25 101 LEU A C 1
ATOM 842 O O . LEU A 1 101 ? -0.725 8.264 -5.985 1.00 75.25 101 LEU A O 1
ATOM 846 N N . GLU A 1 102 ? -0.923 6.723 -7.608 1.00 76.44 102 GLU A N 1
ATOM 847 C CA . GLU A 1 102 ? -2.337 6.468 -7.386 1.00 76.44 102 GLU A CA 1
ATOM 848 C C . GLU A 1 102 ? -2.571 5.909 -5.978 1.00 76.44 102 GLU A C 1
ATOM 850 O O . GLU A 1 102 ? -3.416 6.421 -5.242 1.00 76.44 102 GLU A O 1
ATOM 855 N N . GLY A 1 10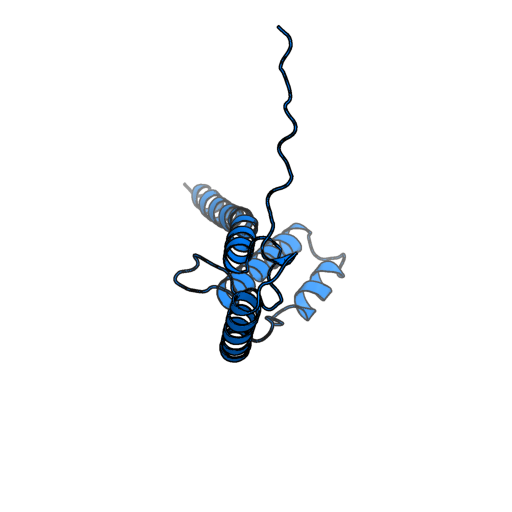3 ? -1.767 4.931 -5.558 1.00 73.12 103 GLY A N 1
ATOM 856 C CA . GLY A 1 103 ? -1.806 4.375 -4.210 1.00 73.12 103 GLY A CA 1
ATOM 857 C C . GLY A 1 103 ? -1.649 5.434 -3.123 1.00 73.12 103 GLY A C 1
ATOM 858 O O . GLY A 1 103 ? -2.470 5.505 -2.211 1.00 73.12 103 GLY A O 1
ATOM 859 N N . VAL A 1 104 ? -0.654 6.318 -3.257 1.00 76.25 104 VAL A N 1
ATOM 860 C CA . VAL A 1 104 ? -0.461 7.449 -2.333 1.00 76.25 104 VAL A CA 1
ATOM 861 C C . VAL A 1 104 ? -1.681 8.371 -2.346 1.00 76.25 104 VAL A C 1
ATOM 863 O O . VAL A 1 104 ? -2.212 8.696 -1.286 1.00 76.25 104 VAL A O 1
ATOM 866 N N . SER A 1 105 ? -2.182 8.744 -3.528 1.00 77.06 105 SER A N 1
ATOM 867 C CA . SER A 1 105 ? -3.330 9.651 -3.665 1.00 77.06 105 SER A CA 1
ATOM 868 C C . SER A 1 105 ? -4.607 9.126 -3.001 1.00 77.06 105 SER A C 1
ATOM 870 O O . SER A 1 105 ? -5.392 9.914 -2.482 1.00 77.06 105 SER A O 1
ATOM 872 N N . ARG A 1 106 ? -4.788 7.799 -2.949 1.00 76.75 106 ARG A N 1
ATOM 873 C CA . ARG A 1 106 ? -5.918 7.146 -2.271 1.00 76.75 106 ARG A CA 1
ATOM 874 C C . ARG A 1 106 ? -5.773 7.139 -0.747 1.00 76.75 106 ARG A C 1
ATOM 876 O O . ARG A 1 106 ? -6.776 7.096 -0.043 1.00 76.75 106 ARG A O 1
ATOM 883 N N . VAL A 1 107 ? -4.544 7.191 -0.232 1.00 76.62 107 VAL A N 1
ATOM 884 C CA . VAL A 1 107 ? -4.245 7.175 1.211 1.00 76.62 107 VAL A CA 1
ATOM 885 C C . VAL A 1 107 ? -4.244 8.586 1.813 1.00 76.62 107 VAL A C 1
ATOM 887 O O . VAL A 1 107 ? -4.640 8.764 2.967 1.00 76.62 107 VAL A O 1
ATOM 890 N N . LEU A 1 108 ? -3.865 9.605 1.034 1.00 77.06 108 LEU A N 1
ATOM 891 C CA . LEU A 1 108 ? -3.798 11.001 1.486 1.00 77.06 108 LEU A CA 1
ATOM 892 C C . LEU A 1 108 ? -5.097 11.531 2.133 1.00 77.06 108 LEU A C 1
ATOM 894 O O . LEU A 1 108 ? -4.987 12.167 3.182 1.00 77.06 108 LEU A O 1
ATOM 898 N N . PRO A 1 109 ? -6.316 11.273 1.609 1.00 76.19 109 PRO A N 1
ATOM 899 C CA . PRO A 1 109 ? -7.555 11.709 2.258 1.00 76.19 109 PRO A CA 1
ATOM 900 C C . PRO A 1 109 ? -7.725 11.130 3.665 1.00 76.19 109 PRO A C 1
ATOM 902 O O . PRO A 1 109 ? -8.126 11.838 4.591 1.00 76.19 109 PRO A O 1
ATOM 905 N N . THR A 1 110 ? -7.363 9.858 3.848 1.00 76.50 110 THR A N 1
ATOM 906 C CA . THR A 1 110 ? -7.429 9.170 5.140 1.00 76.50 110 THR A CA 1
ATOM 907 C C . THR A 1 110 ? -6.476 9.812 6.144 1.00 76.50 110 THR A C 1
ATOM 909 O O . THR A 1 110 ? -6.892 10.153 7.252 1.00 76.50 110 THR A O 1
ATOM 912 N N . LEU A 1 111 ? -5.230 10.074 5.741 1.00 74.81 111 LEU A N 1
ATOM 913 C CA . LEU A 1 111 ? -4.251 10.778 6.575 1.00 74.81 111 LEU A CA 1
ATOM 914 C C . LEU A 1 111 ? -4.700 12.213 6.900 1.00 74.81 111 LEU A C 1
ATOM 916 O O . LEU A 1 111 ? -4.655 12.637 8.057 1.00 74.81 111 LEU A O 1
ATOM 920 N N . GLY A 1 112 ? -5.209 12.943 5.904 1.00 72.44 112 GLY A N 1
ATOM 921 C CA . GLY A 1 112 ? -5.714 14.307 6.065 1.00 72.44 112 GLY A CA 1
ATOM 922 C C . GLY A 1 112 ? -6.881 14.401 7.051 1.00 72.44 112 GLY A C 1
ATOM 923 O O . GLY A 1 112 ? -6.926 15.331 7.860 1.00 72.44 112 GLY A O 1
ATOM 924 N N . SER A 1 113 ? -7.782 13.412 7.046 1.00 70.88 113 SER A N 1
ATOM 925 C CA . SER A 1 113 ? -8.928 13.337 7.966 1.00 70.88 113 SER A CA 1
ATOM 926 C C . SER A 1 113 ? -8.515 13.203 9.440 1.00 70.88 113 SER A C 1
ATOM 928 O O . SER A 1 113 ? -9.170 13.743 10.336 1.00 70.88 113 SER A O 1
ATOM 930 N N . VAL A 1 114 ? -7.391 12.532 9.711 1.00 66.25 114 VAL A N 1
ATOM 931 C CA . VAL A 1 114 ? -6.852 12.384 11.070 1.00 66.25 114 VAL A CA 1
ATOM 932 C C . VAL A 1 114 ? -6.164 13.655 11.537 1.00 66.25 114 VAL A C 1
ATOM 934 O O . VAL A 1 114 ? -6.358 14.069 12.686 1.00 66.25 114 VAL A O 1
ATOM 937 N N . VAL A 1 115 ? -5.420 14.326 10.654 1.00 64.50 115 VAL A N 1
ATOM 938 C CA . VAL A 1 115 ? -4.809 15.625 10.968 1.00 64.50 115 VAL A CA 1
ATOM 939 C C . VAL A 1 115 ? -5.890 16.663 11.287 1.00 64.50 115 VAL A C 1
ATOM 941 O O . VAL A 1 115 ? -5.789 17.353 12.297 1.00 64.50 115 VAL A O 1
ATOM 944 N N . THR A 1 116 ? -6.973 16.720 10.506 1.00 59.66 116 THR A N 1
ATOM 945 C CA . THR A 1 116 ? -8.084 17.658 10.762 1.00 59.66 116 THR A CA 1
ATOM 946 C C . THR A 1 116 ? -8.859 17.347 12.042 1.00 59.66 116 THR A C 1
ATOM 948 O O . THR A 1 116 ? -9.216 18.265 12.776 1.00 59.66 116 THR A O 1
ATOM 951 N N . LYS A 1 117 ? -9.086 16.072 12.388 1.00 54.06 117 LYS A N 1
ATOM 952 C CA . LYS A 1 117 ? -9.708 15.718 13.680 1.00 54.06 117 LYS A CA 1
ATOM 953 C C . LYS A 1 117 ? -8.827 16.081 14.878 1.00 54.06 117 LYS A C 1
ATOM 955 O O . LYS A 1 117 ? -9.340 16.518 15.908 1.00 54.06 117 LYS A O 1
ATOM 960 N N . SER A 1 118 ? -7.512 15.907 14.760 1.00 52.50 118 SER A N 1
ATOM 961 C CA . SER A 1 118 ? -6.561 16.206 15.839 1.00 52.50 118 SER A CA 1
ATOM 962 C C . SER A 1 118 ? -6.259 17.703 16.000 1.00 52.50 118 SER A C 1
ATOM 964 O O . SER A 1 118 ? -5.860 18.120 17.091 1.00 52.50 118 SER A O 1
ATOM 966 N N . THR A 1 119 ? -6.497 18.532 14.977 1.00 48.06 119 THR A N 1
ATOM 967 C CA . THR A 1 119 ? -6.545 20.000 15.108 1.00 48.06 119 THR A CA 1
ATOM 968 C C . THR A 1 119 ? -7.903 20.494 15.603 1.00 48.06 119 THR A C 1
ATOM 970 O O . THR A 1 119 ? -7.942 21.367 16.464 1.00 48.06 119 THR A O 1
ATOM 973 N N . CYS A 1 120 ? -9.012 19.886 15.175 1.00 43.78 120 CYS A N 1
ATOM 974 C CA . CYS A 1 120 ? -10.352 20.260 15.638 1.00 43.78 120 CYS A CA 1
ATOM 975 C C . CYS A 1 120 ? -10.564 19.961 17.139 1.00 43.78 120 CYS A C 1
ATOM 977 O O . CYS A 1 120 ? -11.097 20.797 17.861 1.00 43.78 120 CYS A O 1
ATOM 979 N N . ARG A 1 121 ? -10.038 18.841 17.666 1.00 47.16 121 ARG A N 1
ATOM 980 C CA . ARG A 1 121 ? -10.048 18.565 19.121 1.00 47.16 121 ARG A CA 1
ATOM 981 C C . ARG A 1 121 ? -9.156 19.502 19.945 1.00 47.16 121 ARG A C 1
ATOM 983 O O . ARG A 1 121 ? -9.399 19.656 21.136 1.00 47.16 121 ARG A O 1
ATOM 990 N N . ARG A 1 122 ? -8.141 20.130 19.340 1.00 42.81 122 ARG A N 1
ATOM 991 C CA . ARG A 1 122 ? -7.271 21.109 20.020 1.00 42.81 122 ARG A CA 1
ATOM 992 C C . ARG A 1 122 ? -7.875 22.516 20.098 1.00 42.81 122 ARG A C 1
ATOM 994 O O . ARG A 1 122 ? -7.382 23.314 20.879 1.00 42.81 122 ARG A O 1
ATOM 1001 N N . GLY A 1 123 ? -8.939 22.802 19.345 1.00 42.09 123 GLY A N 1
ATOM 1002 C CA . GLY A 1 123 ? -9.664 24.079 19.392 1.00 42.09 123 GLY A CA 1
ATOM 1003 C C . GLY A 1 123 ? -10.874 24.108 20.334 1.00 42.09 123 GLY A C 1
ATOM 1004 O O . GLY A 1 123 ? -11.574 25.110 20.360 1.00 42.09 123 GLY A O 1
ATOM 1005 N N . ALA A 1 124 ? -11.150 23.029 21.077 1.00 41.56 124 ALA A N 1
ATOM 1006 C CA . ALA A 1 124 ? -12.316 22.917 21.967 1.00 41.56 124 ALA A CA 1
ATOM 1007 C C . ALA A 1 124 ? -12.010 23.210 23.455 1.00 41.56 124 ALA A C 1
ATOM 1009 O O . ALA A 1 124 ? -12.877 23.032 24.306 1.00 41.56 124 ALA A O 1
ATOM 1010 N N . TYR A 1 125 ? -10.791 23.662 23.761 1.00 40.00 125 TYR A N 1
ATOM 1011 C CA . TYR A 1 125 ? -10.398 24.217 25.060 1.00 40.00 125 TYR A CA 1
ATOM 1012 C C . TYR A 1 125 ? -9.774 25.596 24.823 1.00 40.00 125 TYR A C 1
ATOM 1014 O O . TYR A 1 125 ? -8.552 25.743 24.818 1.00 40.00 125 TYR A O 1
ATOM 1022 N N . GLY A 1 126 ? -10.623 26.580 24.543 1.00 34.91 126 GLY A N 1
ATOM 1023 C CA . GLY A 1 126 ? -10.279 27.992 24.405 1.00 34.91 126 GLY A CA 1
ATOM 1024 C C . GLY A 1 126 ? -11.467 28.832 24.824 1.00 34.91 126 GLY A C 1
ATOM 1025 O O . GLY A 1 126 ? -12.584 28.472 24.392 1.00 34.91 126 GLY A O 1
#

Radius of gyration: 21.21 Å; chains: 1; bounding box: 43×38×60 Å

pLDDT: mean 73.92, std 13.1, range [34.91, 92.94]

Sequence (126 aa):
MSVEISAKPRPIIPYEHPDAAMYCLLFKQHIIRQWCKKCPYDIHDTRLQKLFQDSQISLQYQCDYLVRYVAEAFDHYAVWGHTHAYYPGRPSQQNARTDALEGVSRVLPTLGSVVTKSTCRRGAYG

Secondary structure (DSSP, 8-state):
-------PPPP--GGGS--HHHHHHHHHHHHHHHHT-PPP--TTHHHHHHHHH-TTS-HHHHHHHHHHHHHHHHHHHEETTTTEE---S---TT-HHHHHHHHHHHHHHHHHHHHHHHHHGGGS--

Foldseek 3Di:
DDDDDDDDPDDDQCVVPPDPVVVVVVVVVVVVCVVPPQDDDPVCVVVLVVQVVDPVHDPVVNLVVVLVSLVVNQVSQADDPSQFGNDRDDDDSVDPRVVRNVVSVVSVVSVVVVVVVVVVVVPPPD